Protein AF-A0A0H1RD62-F1 (afdb_monomer_lite)

Secondary structure (DSSP, 8-state):
-EEE-EEEEEEEEEEEPPPPTTPPPPSSGGG--EEEEEEEEEEEEEEEEPBP--SSPPPEEEEE----HHHHHHHHHHHTPPPPSS-BTTTEEEEEEEEEEEEEEEEEEEEESSSS--EEEEEEEEEPPPEEEEBTTT--EEEEE---EEEEEEEE-SSEEEEEEEEEEEEEEEEEEEE----

Organism: NCBI:txid1225564

Radius of gyration: 19.3 Å; chains: 1; bounding box: 48×40×56 Å

pLDDT: mean 88.18, std 11.54, range [43.47, 98.5]

Foldseek 3Di:
DAEQPDFPDKDKDKDFDDADPPGDDQPDPQSTKMKMKMWGKRWDPDFDFADEPDVDGDKDKYWYDPDDVVVVVVCCVVVVPDDDPDDDPAFWHKFWFFPDKDKDKDFDDKDAPVPDDKDKDFPDKDFDQADWAAFPPPRDTGHGTGDTMMIIMHIYGRRMTTTTMIMIMIGIGGIGIGGDDDD

Structure (mmCIF, N/CA/C/O backbone):
data_AF-A0A0H1RD62-F1
#
_entry.id   AF-A0A0H1RD62-F1
#
loop_
_atom_site.group_PDB
_atom_site.id
_atom_site.type_symbol
_atom_site.label_atom_id
_atom_site.label_alt_id
_atom_site.label_comp_id
_atom_site.label_asym_id
_atom_site.label_entity_id
_atom_site.label_seq_id
_atom_site.pdbx_PDB_ins_code
_atom_site.Cartn_x
_atom_site.Cartn_y
_atom_site.Cartn_z
_atom_site.occupancy
_atom_site.B_iso_or_equiv
_atom_site.auth_seq_id
_atom_site.auth_comp_id
_atom_site.auth_asym_id
_atom_site.auth_atom_id
_atom_site.pdbx_PDB_model_num
ATOM 1 N N . MET A 1 1 ? 10.907 12.031 -10.155 1.00 81.50 1 MET A N 1
ATOM 2 C CA . MET A 1 1 ? 10.156 10.847 -9.699 1.00 81.50 1 MET A CA 1
ATOM 3 C C . MET A 1 1 ? 8.963 10.678 -10.619 1.00 81.50 1 MET A C 1
ATOM 5 O O . MET A 1 1 ? 8.355 11.684 -10.962 1.00 81.50 1 MET A O 1
ATOM 9 N N . LEU A 1 2 ? 8.696 9.458 -11.076 1.00 87.31 2 LEU A N 1
ATOM 10 C CA . LEU A 1 2 ? 7.564 9.134 -11.949 1.00 87.31 2 LEU A CA 1
ATOM 11 C C . LEU A 1 2 ? 6.406 8.630 -11.088 1.00 87.31 2 LEU A C 1
ATOM 13 O O . LEU A 1 2 ? 6.597 7.677 -10.346 1.00 87.31 2 LEU A O 1
ATOM 17 N N . GLU A 1 3 ? 5.224 9.225 -11.182 1.00 90.44 3 GLU A N 1
ATOM 18 C CA . GLU A 1 3 ? 4.038 8.719 -10.478 1.00 90.44 3 GLU A CA 1
ATOM 19 C C . GLU A 1 3 ? 3.226 7.823 -11.416 1.00 90.44 3 GLU A C 1
ATOM 21 O O . GLU A 1 3 ? 2.884 8.236 -12.525 1.00 90.44 3 GLU A O 1
ATOM 26 N N . LEU A 1 4 ? 2.912 6.604 -10.976 1.00 89.75 4 LEU A N 1
ATOM 27 C CA . LEU A 1 4 ? 2.000 5.704 -11.678 1.00 89.75 4 LEU A CA 1
ATOM 28 C C . LEU A 1 4 ? 0.630 5.762 -11.011 1.00 89.75 4 LEU A C 1
ATOM 30 O O . LEU A 1 4 ? 0.436 5.275 -9.897 1.00 89.75 4 LEU A O 1
ATOM 34 N N . THR A 1 5 ? -0.319 6.366 -11.716 1.00 89.50 5 THR A N 1
ATOM 35 C CA . THR A 1 5 ? -1.704 6.556 -11.263 1.00 89.50 5 THR A CA 1
ATOM 36 C C . THR A 1 5 ? -2.684 5.595 -11.932 1.00 89.50 5 THR A C 1
ATOM 38 O O . THR A 1 5 ? -3.833 5.507 -11.509 1.00 89.50 5 THR A O 1
ATOM 41 N N . HIS A 1 6 ? -2.244 4.870 -12.963 1.00 88.81 6 HIS A N 1
ATOM 42 C CA . HIS A 1 6 ? -3.067 3.942 -13.733 1.00 88.81 6 HIS A CA 1
ATOM 43 C C . HIS A 1 6 ? -2.703 2.497 -13.394 1.00 88.81 6 HIS A C 1
ATOM 45 O O . HIS A 1 6 ? -1.529 2.138 -13.306 1.00 88.81 6 HIS A O 1
ATOM 51 N N . PHE A 1 7 ? -3.716 1.649 -13.241 1.00 89.88 7 PHE A N 1
ATOM 52 C CA . PHE A 1 7 ? -3.562 0.228 -12.938 1.00 89.88 7 PHE A CA 1
ATOM 53 C C . PHE A 1 7 ? -4.282 -0.577 -14.012 1.00 89.88 7 PHE A C 1
ATOM 55 O O . PHE A 1 7 ? -5.471 -0.368 -14.243 1.00 89.88 7 PHE A O 1
ATOM 62 N N . SER A 1 8 ? -3.576 -1.488 -14.685 1.00 90.06 8 SER A N 1
ATOM 63 C CA . SER A 1 8 ? -4.219 -2.381 -15.661 1.00 90.06 8 SER A CA 1
ATOM 64 C C . SER A 1 8 ? -4.980 -3.512 -14.973 1.00 90.06 8 SER A C 1
ATOM 66 O O . SER A 1 8 ? -5.925 -4.059 -15.535 1.00 90.06 8 SER A O 1
ATOM 68 N N . SER A 1 9 ? -4.578 -3.857 -13.748 1.00 91.50 9 SER A N 1
ATOM 69 C CA . SER A 1 9 ? -5.315 -4.752 -12.861 1.00 91.50 9 SER A CA 1
ATOM 70 C C . SER A 1 9 ? -4.900 -4.534 -11.411 1.00 91.50 9 SER A C 1
ATOM 72 O O . SER A 1 9 ? -3.748 -4.194 -11.129 1.00 91.50 9 SER A O 1
ATOM 74 N N . GLN A 1 10 ? -5.830 -4.790 -10.496 1.00 95.12 10 GLN A N 1
ATOM 75 C CA . GLN A 1 10 ? -5.559 -4.931 -9.076 1.00 95.12 10 GLN A CA 1
ATOM 76 C C . GLN A 1 10 ? -6.517 -5.969 -8.483 1.00 95.12 10 GLN A C 1
ATOM 78 O O . GLN A 1 10 ? -7.710 -5.953 -8.766 1.00 95.12 10 GLN A O 1
ATOM 83 N N . HIS A 1 11 ? -5.990 -6.843 -7.635 1.00 97.56 11 HIS A N 1
ATOM 84 C CA . HIS A 1 11 ? -6.741 -7.784 -6.818 1.00 97.56 11 HIS A CA 1
ATOM 85 C C . HIS A 1 11 ? -6.313 -7.633 -5.365 1.00 97.56 11 HIS A C 1
ATOM 87 O O . HIS A 1 11 ? -5.149 -7.335 -5.073 1.00 97.56 11 HIS A O 1
ATOM 93 N N . TRP A 1 12 ? -7.245 -7.885 -4.457 1.00 98.12 12 TRP A N 1
ATOM 94 C CA . TRP A 1 12 ? -7.001 -7.771 -3.032 1.00 98.12 12 TRP A CA 1
ATOM 95 C C . TRP A 1 12 ? -7.602 -8.943 -2.262 1.00 98.12 12 TRP A C 1
ATOM 97 O O . TRP A 1 12 ? -8.612 -9.527 -2.650 1.00 98.12 12 TRP A O 1
ATOM 107 N N . VAL A 1 13 ? -6.964 -9.275 -1.144 1.00 98.06 13 VAL A N 1
ATOM 108 C CA . VAL A 1 13 ? -7.517 -10.133 -0.095 1.00 98.06 13 VAL A CA 1
ATOM 109 C C . VAL A 1 13 ? -7.293 -9.421 1.224 1.00 98.06 13 VAL A C 1
ATOM 111 O O . VAL A 1 13 ? -6.191 -8.953 1.498 1.00 98.06 13 VAL A O 1
ATOM 114 N N . ILE A 1 14 ? -8.327 -9.353 2.053 1.00 98.25 14 ILE A N 1
ATOM 115 C CA . ILE A 1 14 ? -8.234 -8.788 3.394 1.00 98.25 14 ILE A CA 1
ATOM 116 C C . ILE A 1 14 ? -8.902 -9.726 4.392 1.00 98.25 14 ILE A C 1
ATOM 118 O O . ILE A 1 14 ? -10.017 -10.204 4.178 1.00 98.25 14 ILE A O 1
ATOM 122 N N . THR A 1 15 ? -8.193 -10.023 5.475 1.00 96.88 15 THR A N 1
ATOM 123 C CA . THR A 1 15 ? -8.650 -10.939 6.525 1.00 96.88 15 THR A CA 1
ATOM 124 C C . THR A 1 15 ? -8.221 -10.425 7.894 1.00 96.88 15 THR A C 1
ATOM 126 O O . THR A 1 15 ? -7.178 -9.766 7.987 1.00 96.88 15 THR A O 1
ATOM 129 N N . PRO A 1 16 ? -8.969 -10.725 8.972 1.00 95.50 16 PRO A N 1
ATOM 130 C CA . PRO A 1 16 ? -8.459 -10.521 10.319 1.00 95.50 16 PRO A CA 1
ATOM 131 C C . PRO A 1 16 ? -7.121 -11.248 10.481 1.00 95.50 16 PRO A C 1
ATOM 133 O O . PRO A 1 16 ? -6.984 -12.407 10.078 1.00 95.50 16 PRO A O 1
ATOM 136 N N . ALA A 1 17 ? -6.129 -10.564 11.043 1.00 94.75 17 ALA A N 1
ATOM 137 C CA . ALA A 1 17 ? -4.856 -11.172 11.388 1.00 94.75 17 ALA A CA 1
ATOM 138 C C . ALA A 1 17 ? -5.024 -12.046 12.639 1.00 94.75 17 ALA A C 1
ATOM 140 O O . ALA A 1 17 ? -5.664 -11.638 13.612 1.00 94.75 17 ALA A O 1
ATOM 141 N N . ALA A 1 18 ? -4.451 -13.251 12.602 1.00 87.69 18 ALA A N 1
ATOM 142 C CA . ALA A 1 18 ? -4.403 -14.126 13.765 1.00 87.69 18 ALA A CA 1
ATOM 143 C C . ALA A 1 18 ? -3.491 -13.526 14.842 1.00 87.69 18 ALA A C 1
ATOM 145 O O . ALA A 1 18 ? -2.461 -12.929 14.530 1.00 87.69 18 ALA A O 1
ATOM 146 N N . LEU A 1 19 ? -3.870 -13.722 16.102 1.00 86.62 19 LEU A N 1
ATOM 147 C CA . LEU A 1 19 ? -3.095 -13.253 17.244 1.00 86.62 19 LEU A CA 1
ATOM 148 C C . LEU A 1 19 ? -1.847 -14.112 17.422 1.00 86.62 19 LEU A C 1
ATOM 150 O O . LEU A 1 19 ? -1.914 -15.344 17.355 1.00 86.62 19 LEU A O 1
ATOM 154 N N . ALA A 1 20 ? -0.712 -13.469 17.689 1.00 83.44 20 ALA A N 1
ATOM 155 C CA . ALA A 1 20 ? 0.444 -14.192 18.203 1.00 83.44 20 ALA A CA 1
ATOM 156 C C . ALA A 1 20 ? 0.131 -14.763 19.600 1.00 83.44 20 ALA A C 1
ATOM 158 O O . ALA A 1 20 ? -0.717 -14.244 20.322 1.00 83.44 20 ALA A O 1
ATOM 159 N N . LEU A 1 21 ? 0.848 -15.814 20.014 1.00 82.69 21 LEU A N 1
ATOM 160 C CA . LEU A 1 21 ? 0.587 -16.538 21.271 1.00 82.69 21 LEU A CA 1
ATOM 161 C C . LEU A 1 21 ? 0.553 -15.632 22.521 1.00 82.69 21 LEU A C 1
ATOM 163 O O . LEU A 1 21 ? -0.135 -15.940 23.488 1.00 82.69 21 LEU A O 1
ATOM 167 N N . THR A 1 22 ? 1.297 -14.525 22.506 1.00 85.62 22 THR A N 1
ATOM 168 C CA . THR A 1 22 ? 1.404 -13.564 23.615 1.00 85.62 22 THR A CA 1
ATOM 169 C C . THR A 1 22 ? 0.667 -12.251 23.354 1.00 85.62 22 THR A C 1
ATOM 171 O O . THR A 1 22 ? 0.828 -11.296 24.111 1.00 85.62 22 THR A O 1
ATOM 174 N N . GLU A 1 23 ? -0.081 -12.154 22.258 1.00 86.38 23 GLU A N 1
ATOM 175 C CA . GLU A 1 23 ? -0.782 -10.935 21.884 1.00 86.38 23 GLU A CA 1
ATOM 176 C C . GLU A 1 23 ? -2.137 -10.854 22.587 1.00 86.38 23 GLU A C 1
ATOM 178 O O . GLU A 1 23 ? -2.902 -11.819 22.624 1.00 86.38 23 GLU A O 1
ATOM 183 N N . ALA A 1 24 ? -2.437 -9.688 23.160 1.00 86.31 24 ALA A N 1
ATOM 184 C CA . ALA A 1 24 ? -3.735 -9.447 23.766 1.00 86.31 24 ALA A CA 1
ATOM 185 C C . ALA A 1 24 ? -4.835 -9.492 22.697 1.00 86.31 24 ALA A C 1
ATOM 187 O O . ALA A 1 24 ? -4.678 -8.952 21.601 1.00 86.31 24 ALA A O 1
ATOM 188 N N . VAL A 1 25 ? -5.971 -10.100 23.042 1.00 87.88 25 VAL A N 1
ATOM 189 C CA . VAL A 1 25 ? -7.162 -10.060 22.189 1.00 87.88 25 VAL A CA 1
ATOM 190 C C . VAL A 1 25 ? -7.574 -8.594 21.988 1.00 87.88 25 VAL A C 1
ATOM 192 O O . VAL A 1 25 ? -7.590 -7.848 22.972 1.00 87.88 25 VAL A O 1
ATOM 195 N N . PRO A 1 26 ? -7.908 -8.162 20.755 1.00 89.12 26 PRO A N 1
ATOM 196 C CA . PRO A 1 26 ? -8.380 -6.809 20.503 1.00 89.12 26 PRO A CA 1
ATOM 197 C C . PRO A 1 26 ? -9.581 -6.494 21.398 1.00 89.12 26 PRO A C 1
ATOM 199 O O . PRO A 1 26 ? -10.559 -7.242 21.414 1.00 89.12 26 PRO A O 1
ATOM 202 N N . ALA A 1 27 ? -9.502 -5.399 22.156 1.00 87.50 27 ALA A N 1
ATOM 203 C CA . ALA A 1 27 ? -10.575 -4.989 23.064 1.00 87.50 27 ALA A CA 1
ATOM 204 C C . ALA A 1 27 ? -11.841 -4.567 22.301 1.00 87.50 27 ALA A C 1
ATOM 206 O O . ALA A 1 27 ? -12.953 -4.659 22.821 1.00 87.50 27 ALA A O 1
ATOM 207 N N . SER A 1 28 ? -11.669 -4.118 21.057 1.00 87.81 28 SER A N 1
ATOM 208 C CA . SER A 1 28 ? -12.741 -3.745 20.148 1.00 87.81 28 SER A CA 1
ATOM 209 C C . SER A 1 28 ? -12.415 -4.148 18.709 1.00 87.81 28 SER A C 1
ATOM 211 O O . SER A 1 28 ? -11.263 -4.420 18.362 1.00 87.81 28 SER A O 1
ATOM 213 N N . ILE A 1 29 ? -13.427 -4.129 17.835 1.00 87.00 29 ILE A N 1
ATOM 214 C CA . ILE A 1 29 ? -13.220 -4.355 16.398 1.00 87.00 29 ILE A CA 1
ATOM 215 C C . ILE A 1 29 ? -12.318 -3.283 15.764 1.00 87.00 29 ILE A C 1
ATOM 217 O O . ILE A 1 29 ? -11.626 -3.565 14.790 1.00 87.00 29 ILE A O 1
ATOM 221 N N . SER A 1 30 ? -12.275 -2.078 16.336 1.00 87.19 30 SER A N 1
ATOM 222 C CA . SER A 1 30 ? -11.389 -0.998 15.890 1.00 87.19 30 SER A CA 1
ATOM 223 C C . SER A 1 30 ? -9.912 -1.290 16.179 1.00 87.19 30 SER A C 1
ATOM 225 O O . SER A 1 30 ? -9.038 -0.776 15.487 1.00 87.19 30 SER A O 1
ATOM 227 N N . ASP A 1 31 ? -9.622 -2.145 17.164 1.00 88.75 31 ASP A N 1
ATOM 228 C CA . ASP A 1 31 ? -8.256 -2.551 17.514 1.00 88.75 31 ASP A CA 1
ATOM 229 C C . ASP A 1 31 ? -7.764 -3.753 16.690 1.00 88.75 31 ASP A C 1
ATOM 231 O O . ASP A 1 31 ? -6.572 -4.088 16.731 1.00 88.75 31 ASP A O 1
ATOM 235 N N . GLN A 1 32 ? -8.671 -4.399 15.945 1.00 93.44 32 GLN A N 1
ATOM 236 C CA . GLN A 1 32 ? -8.386 -5.581 15.138 1.00 93.44 32 GLN A CA 1
ATOM 237 C C . GLN A 1 32 ? -7.332 -5.267 14.076 1.00 93.44 32 GLN A C 1
ATOM 239 O O . GLN A 1 32 ? -7.473 -4.342 13.273 1.00 93.44 32 GLN A O 1
ATOM 244 N N . LYS A 1 33 ? -6.289 -6.097 14.042 1.00 95.50 33 LYS A N 1
ATOM 245 C CA . LYS A 1 33 ? -5.294 -6.079 12.972 1.00 95.50 33 LYS A CA 1
ATOM 246 C C . LYS A 1 33 ? -5.804 -6.842 11.757 1.00 95.50 33 LYS A C 1
ATOM 248 O O . LYS A 1 33 ? -6.479 -7.864 11.888 1.00 95.50 33 LYS A O 1
ATOM 253 N N . TRP A 1 34 ? -5.426 -6.379 10.581 1.00 97.25 34 TRP A N 1
ATOM 254 C CA . TRP A 1 34 ? -5.808 -6.943 9.297 1.00 97.25 34 TRP A CA 1
ATOM 255 C C . TRP A 1 34 ? -4.557 -7.291 8.512 1.00 97.25 34 TRP A C 1
ATOM 257 O O . TRP A 1 34 ? -3.596 -6.520 8.490 1.00 97.25 34 TRP A O 1
ATOM 267 N N . LEU A 1 35 ? -4.587 -8.448 7.860 1.00 98.00 35 LEU A N 1
ATOM 268 C CA . LEU A 1 35 ? -3.657 -8.764 6.790 1.00 98.00 35 LEU A CA 1
ATOM 269 C C . LEU A 1 35 ? -4.325 -8.367 5.475 1.00 98.00 35 LEU A C 1
ATOM 271 O O . LEU A 1 35 ? -5.316 -8.980 5.077 1.00 98.00 35 LEU A O 1
ATOM 275 N N . LEU A 1 36 ? -3.783 -7.338 4.830 1.00 98.50 36 LEU A N 1
ATOM 276 C CA . LEU A 1 36 ? -4.185 -6.860 3.515 1.00 98.50 36 LEU A CA 1
ATOM 277 C C . LEU A 1 36 ? -3.126 -7.267 2.489 1.00 98.50 36 LEU A C 1
ATOM 279 O O . LEU A 1 36 ? -1.977 -6.835 2.554 1.00 98.50 36 LEU A O 1
ATOM 283 N N . VAL A 1 37 ? -3.525 -8.094 1.533 1.00 98.38 37 VAL A N 1
ATOM 284 C CA . VAL A 1 37 ? -2.705 -8.524 0.401 1.00 98.38 37 VAL A CA 1
ATOM 285 C C . VAL A 1 37 ? -3.202 -7.812 -0.846 1.00 98.38 37 VAL A C 1
ATOM 287 O O . VAL A 1 37 ? -4.386 -7.885 -1.165 1.00 98.38 37 VAL A O 1
ATOM 290 N N . LEU A 1 38 ? -2.300 -7.145 -1.558 1.00 98.44 38 LEU A N 1
ATOM 291 C CA . LEU A 1 38 ? -2.560 -6.418 -2.794 1.00 98.44 38 LEU A CA 1
ATOM 292 C C . LEU A 1 38 ? -1.657 -6.982 -3.887 1.00 98.44 38 LEU A C 1
ATOM 294 O O . LEU A 1 38 ? -0.439 -7.074 -3.726 1.00 98.44 38 LEU A O 1
ATOM 298 N N . THR A 1 39 ? -2.249 -7.343 -5.016 1.00 98.06 39 THR A N 1
ATOM 299 C CA . THR A 1 39 ? -1.517 -7.801 -6.200 1.00 98.06 39 THR A CA 1
ATOM 300 C C . THR A 1 39 ? -2.052 -7.105 -7.429 1.00 98.06 39 THR A C 1
ATOM 302 O O . THR A 1 39 ? -3.227 -6.755 -7.474 1.00 98.06 39 THR A O 1
ATOM 305 N N . GLY A 1 40 ? -1.218 -6.892 -8.433 1.00 96.12 40 GLY A N 1
ATOM 306 C CA . GLY A 1 40 ? -1.677 -6.219 -9.636 1.00 96.12 40 GLY A CA 1
ATOM 307 C C . GLY A 1 40 ? -0.543 -5.724 -10.498 1.00 96.12 40 GLY A C 1
ATOM 308 O O . GLY A 1 40 ? 0.618 -6.098 -10.309 1.00 96.12 40 GLY A O 1
ATOM 309 N N . ILE A 1 41 ? -0.916 -4.878 -11.450 1.00 94.50 41 ILE A N 1
ATOM 310 C CA . ILE A 1 41 ? -0.002 -4.237 -12.383 1.00 94.50 41 ILE A CA 1
ATOM 311 C C . ILE A 1 41 ? -0.299 -2.738 -12.381 1.00 94.50 41 ILE A C 1
ATOM 313 O O . ILE A 1 41 ? -1.373 -2.311 -12.815 1.00 94.50 41 ILE A O 1
ATOM 317 N N . ALA A 1 42 ? 0.665 -1.942 -11.916 1.00 91.94 42 ALA A N 1
ATOM 318 C CA . ALA A 1 42 ? 0.643 -0.496 -12.112 1.00 91.94 42 ALA A CA 1
ATOM 319 C C . ALA A 1 42 ? 1.190 -0.215 -13.515 1.00 91.94 42 ALA A C 1
ATOM 321 O O . ALA A 1 42 ? 2.343 -0.532 -13.825 1.00 91.94 42 ALA A O 1
ATOM 322 N N . ALA A 1 43 ? 0.327 0.304 -14.382 1.00 83.06 43 ALA A N 1
ATOM 323 C CA . ALA A 1 43 ? 0.627 0.542 -15.781 1.00 83.06 43 ALA A CA 1
ATOM 324 C C . ALA A 1 43 ? 1.285 1.908 -15.961 1.00 83.06 43 ALA A C 1
ATOM 326 O O . ALA A 1 43 ? 0.966 2.877 -15.268 1.00 83.06 43 ALA A O 1
ATOM 327 N N . THR A 1 44 ? 2.175 1.998 -16.941 1.00 71.06 44 THR A N 1
ATOM 328 C CA . THR A 1 44 ? 2.659 3.284 -17.425 1.00 71.06 44 THR A CA 1
ATOM 329 C C . THR A 1 44 ? 1.970 3.570 -18.746 1.00 71.06 44 THR A C 1
ATOM 331 O O . THR A 1 44 ? 2.157 2.863 -19.733 1.00 71.06 44 THR A O 1
ATOM 334 N N . GLU A 1 45 ? 1.163 4.628 -18.799 1.00 56.97 45 GLU A N 1
ATOM 335 C CA . GLU A 1 45 ? 0.701 5.155 -20.094 1.00 56.97 45 GLU A CA 1
ATOM 336 C C . GLU A 1 45 ? 1.891 5.695 -20.912 1.00 56.97 45 GLU A C 1
ATOM 338 O O . GLU A 1 45 ? 1.861 5.775 -22.139 1.00 56.97 45 GLU A O 1
ATOM 343 N N . PHE A 1 46 ? 2.996 5.992 -20.222 1.00 51.88 46 PHE A N 1
ATOM 344 C CA . PHE A 1 46 ? 4.245 6.452 -20.793 1.00 51.88 46 PHE A CA 1
ATOM 345 C C . PHE A 1 46 ? 5.197 5.280 -20.990 1.00 51.88 46 PHE A C 1
ATOM 347 O O . PHE A 1 46 ? 5.877 4.812 -20.079 1.00 51.88 46 PHE A O 1
ATOM 354 N N . THR A 1 47 ? 5.234 4.838 -22.238 1.00 58.22 47 THR A N 1
ATOM 355 C CA . THR A 1 47 ? 6.301 4.049 -22.847 1.00 58.22 47 THR A CA 1
ATOM 356 C C . THR A 1 47 ? 7.641 4.756 -22.595 1.00 58.22 47 THR A C 1
ATOM 358 O O . THR A 1 47 ? 8.038 5.649 -23.344 1.00 58.22 47 THR A O 1
ATOM 361 N N . GLN A 1 48 ? 8.317 4.422 -21.496 1.00 60.88 48 GLN A N 1
ATOM 362 C CA . GLN A 1 48 ? 9.594 5.039 -21.156 1.00 60.88 48 GLN A CA 1
ATOM 363 C C . GLN A 1 48 ? 10.703 4.416 -22.002 1.00 60.88 48 GLN A C 1
ATOM 365 O O . GLN A 1 48 ? 10.810 3.192 -22.095 1.00 60.88 48 GLN A O 1
ATOM 370 N N . ARG A 1 49 ? 11.505 5.276 -22.635 1.00 66.12 49 ARG A N 1
ATOM 371 C CA . ARG A 1 49 ? 12.712 4.868 -23.354 1.00 66.12 49 ARG A CA 1
ATOM 372 C C . ARG A 1 49 ? 13.855 4.735 -22.357 1.00 66.12 49 ARG A C 1
ATOM 374 O O . ARG A 1 49 ? 13.976 5.588 -21.476 1.00 66.12 49 ARG A O 1
ATOM 381 N N . GLY A 1 50 ? 14.685 3.708 -22.498 1.00 63.62 50 GLY A N 1
ATOM 382 C CA . GLY A 1 50 ? 15.959 3.689 -21.790 1.00 63.62 50 GLY A CA 1
ATOM 383 C C . GLY A 1 50 ? 16.915 4.757 -22.323 1.00 63.62 50 GLY A C 1
ATOM 384 O O . GLY A 1 50 ? 16.632 5.487 -23.281 1.00 63.62 50 GLY A O 1
ATOM 385 N N . THR A 1 51 ? 18.049 4.893 -21.650 1.00 67.62 51 THR A N 1
ATOM 386 C CA . THR A 1 51 ? 19.112 5.821 -22.051 1.00 67.62 51 THR A CA 1
ATOM 387 C C . THR A 1 51 ? 20.145 5.121 -22.925 1.00 67.62 51 THR A C 1
ATOM 389 O O . THR A 1 51 ? 20.228 3.892 -22.936 1.00 67.62 51 THR A O 1
ATOM 392 N N . ALA A 1 52 ? 20.967 5.908 -23.632 1.00 65.00 52 ALA A N 1
ATOM 393 C CA . ALA A 1 52 ? 22.141 5.376 -24.324 1.00 65.00 52 ALA A CA 1
ATOM 394 C C . ALA A 1 52 ? 22.999 4.523 -23.374 1.00 65.00 52 ALA A C 1
ATOM 396 O O . ALA A 1 52 ? 23.016 4.763 -22.163 1.00 65.00 52 ALA A O 1
ATOM 397 N N . PHE A 1 53 ? 23.699 3.543 -23.947 1.00 60.06 53 PHE A N 1
ATOM 398 C CA . PHE A 1 53 ? 24.579 2.598 -23.259 1.00 60.06 53 PHE A CA 1
ATOM 399 C C . PHE A 1 53 ? 25.814 3.313 -22.670 1.00 60.06 53 PHE A C 1
ATOM 401 O O . PHE A 1 53 ? 26.935 3.194 -23.157 1.00 60.06 53 PHE A O 1
ATOM 408 N N . GLU A 1 54 ? 25.625 4.102 -21.616 1.00 56.34 54 GLU A N 1
ATOM 409 C CA . GLU A 1 54 ? 26.717 4.489 -20.729 1.00 56.34 54 GLU A CA 1
ATOM 410 C C . GLU A 1 54 ? 26.924 3.381 -19.694 1.00 56.34 54 GLU A C 1
ATOM 412 O O . GLU A 1 54 ? 25.997 2.653 -19.344 1.00 56.34 54 GLU A O 1
ATOM 417 N N . HIS A 1 55 ? 28.154 3.230 -19.200 1.00 58.34 55 HIS A N 1
ATOM 418 C CA . HIS A 1 55 ? 28.613 2.081 -18.403 1.00 58.34 55 HIS A CA 1
ATOM 419 C C . HIS A 1 55 ? 27.886 1.916 -17.045 1.00 58.34 55 HIS A C 1
ATOM 421 O O . HIS A 1 55 ? 28.201 1.024 -16.259 1.00 58.34 55 HIS A O 1
ATOM 427 N N . SER A 1 56 ? 26.905 2.768 -16.752 1.00 66.69 56 SER A N 1
ATOM 428 C CA . SER A 1 56 ? 25.910 2.619 -15.695 1.00 66.69 56 SER A CA 1
ATOM 429 C C . SER A 1 56 ? 24.693 3.472 -16.063 1.00 66.69 56 SER A C 1
ATOM 431 O O . SER A 1 56 ? 24.761 4.694 -15.921 1.00 66.69 56 SER A O 1
ATOM 433 N N . PRO A 1 57 ? 23.585 2.878 -16.534 1.00 73.19 57 PRO A N 1
ATOM 434 C CA . PRO A 1 57 ? 22.422 3.665 -16.903 1.00 73.19 57 PRO A CA 1
ATOM 435 C C . PRO A 1 57 ? 21.834 4.318 -15.638 1.00 73.19 57 PRO A C 1
ATOM 437 O O . PRO A 1 57 ? 21.907 3.736 -14.545 1.00 73.19 57 PRO A O 1
ATOM 440 N N . PRO A 1 58 ? 21.295 5.545 -15.740 1.00 80.06 58 PRO A N 1
ATOM 441 C CA . PRO A 1 58 ? 20.843 6.297 -14.585 1.00 80.06 58 PRO A CA 1
ATOM 442 C C . PRO A 1 58 ? 19.711 5.559 -13.872 1.00 80.06 58 PRO A C 1
ATOM 444 O O . PRO A 1 58 ? 18.819 4.967 -14.485 1.00 80.06 58 PRO A O 1
ATOM 447 N N . THR A 1 59 ? 19.748 5.608 -12.545 1.00 86.81 59 THR A N 1
ATOM 448 C CA . THR A 1 59 ? 18.644 5.131 -11.716 1.00 86.81 59 THR A CA 1
ATOM 449 C C . THR A 1 59 ? 17.494 6.127 -11.804 1.00 86.81 59 THR A C 1
ATOM 451 O O . THR A 1 59 ? 17.670 7.316 -11.542 1.00 86.81 59 THR A O 1
ATOM 454 N N . GLN A 1 60 ? 16.309 5.631 -12.130 1.00 87.62 60 GLN A N 1
ATOM 455 C CA . GLN A 1 60 ? 15.058 6.370 -12.066 1.00 87.62 60 GLN A CA 1
ATOM 456 C C . GLN A 1 60 ? 14.222 5.846 -10.902 1.00 87.62 60 GLN A C 1
ATOM 458 O O . GLN A 1 60 ? 14.221 4.650 -10.627 1.00 87.62 60 GLN A O 1
ATOM 463 N N . THR A 1 61 ? 13.489 6.735 -10.235 1.00 91.75 61 THR A N 1
ATOM 464 C CA . THR A 1 61 ? 12.543 6.358 -9.178 1.00 91.75 61 THR A CA 1
ATOM 465 C C . THR A 1 61 ? 11.126 6.570 -9.680 1.00 91.75 61 THR A C 1
ATOM 467 O O . THR A 1 61 ? 10.769 7.686 -10.081 1.00 91.75 61 THR A O 1
ATOM 470 N N . LEU A 1 62 ? 10.319 5.514 -9.628 1.00 91.62 62 LEU A N 1
ATOM 471 C CA . LEU A 1 62 ? 8.868 5.599 -9.749 1.00 91.62 62 LEU A CA 1
ATOM 472 C C . LEU A 1 62 ? 8.214 5.441 -8.375 1.00 91.62 62 LEU A C 1
ATOM 474 O O . LEU A 1 62 ? 8.791 4.828 -7.474 1.00 91.62 62 LEU A O 1
ATOM 478 N N . ARG A 1 63 ? 6.989 5.939 -8.248 1.00 94.81 63 ARG A N 1
ATOM 479 C CA . ARG A 1 63 ? 6.106 5.735 -7.109 1.00 94.81 63 ARG A CA 1
ATOM 480 C C . ARG A 1 63 ? 4.718 5.332 -7.593 1.00 94.81 63 ARG A C 1
ATOM 482 O O . ARG A 1 63 ? 4.265 5.783 -8.641 1.00 94.81 63 ARG A O 1
ATOM 489 N N . PHE A 1 64 ? 4.056 4.470 -6.833 1.00 95.38 64 PHE A N 1
ATOM 490 C CA . PHE A 1 64 ? 2.657 4.111 -7.047 1.00 95.38 64 PHE A CA 1
ATOM 491 C C . PHE A 1 64 ? 1.975 3.824 -5.710 1.00 95.38 64 PHE A C 1
ATOM 493 O O . PHE A 1 64 ? 2.609 3.348 -4.766 1.00 95.38 64 PHE A O 1
ATOM 500 N N . LEU A 1 65 ? 0.674 4.096 -5.631 1.00 96.31 65 LEU A N 1
ATOM 501 C CA . LEU A 1 65 ? -0.161 3.769 -4.478 1.00 96.31 65 LEU A CA 1
ATOM 502 C C . LEU A 1 65 ? -1.302 2.867 -4.955 1.00 96.31 65 LEU A C 1
ATOM 504 O O . LEU A 1 65 ? -2.222 3.368 -5.600 1.00 96.31 65 LEU A O 1
ATOM 508 N N . PRO A 1 66 ? -1.238 1.553 -4.676 1.00 96.00 66 PRO A N 1
ATOM 509 C CA . PRO A 1 66 ? -2.370 0.662 -4.889 1.00 96.00 66 PRO A CA 1
ATOM 510 C C . PRO A 1 66 ? -3.622 1.190 -4.190 1.00 96.00 66 PRO A C 1
ATOM 512 O O . PRO A 1 66 ? -3.537 1.814 -3.128 1.00 96.00 66 PRO A O 1
ATOM 515 N N . GLU A 1 67 ? -4.784 0.898 -4.757 1.00 93.88 67 GLU A N 1
ATOM 516 C CA . GLU A 1 67 ? -6.053 1.209 -4.108 1.00 93.88 67 GLU A CA 1
ATOM 517 C C . GLU A 1 67 ? -6.143 0.397 -2.799 1.00 93.88 67 GLU A C 1
ATOM 519 O O . GLU A 1 67 ? -5.871 -0.805 -2.791 1.00 93.88 67 GLU A O 1
ATOM 524 N N . ILE A 1 68 ? -6.469 1.056 -1.682 1.00 96.19 68 ILE A N 1
ATOM 525 C CA . ILE A 1 68 ? -6.688 0.387 -0.385 1.00 96.19 68 ILE A CA 1
ATOM 526 C C . ILE A 1 68 ? -8.088 0.613 0.185 1.00 96.19 68 ILE A C 1
ATOM 528 O O . ILE A 1 68 ? -8.428 0.039 1.221 1.00 96.19 68 ILE A O 1
ATOM 532 N N . LYS A 1 69 ? -8.882 1.496 -0.418 1.00 95.31 69 LYS A N 1
ATOM 533 C CA . LYS A 1 69 ? -10.142 1.946 0.159 1.00 95.31 69 LYS A CA 1
ATOM 534 C C . LYS A 1 69 ? -11.224 0.888 -0.008 1.00 95.31 69 LYS A C 1
ATOM 536 O O . LYS A 1 69 ? -11.901 0.597 0.968 1.00 95.31 69 LYS A O 1
ATOM 541 N N . GLU A 1 70 ? -11.337 0.260 -1.168 1.00 96.06 70 GLU A N 1
ATOM 542 C CA . GLU A 1 70 ? -12.286 -0.809 -1.456 1.00 96.06 70 GLU A CA 1
ATOM 543 C C . GLU A 1 70 ? -12.144 -2.008 -0.494 1.00 96.06 70 GLU A C 1
ATOM 545 O O . GLU A 1 70 ? -13.140 -2.346 0.156 1.00 96.06 70 GLU A O 1
ATOM 550 N N . PRO A 1 71 ? -10.955 -2.624 -0.294 1.00 97.50 71 PRO A N 1
ATOM 551 C CA . PRO A 1 71 ? -10.813 -3.710 0.676 1.00 97.50 71 PRO A CA 1
ATOM 552 C C . PRO A 1 71 ? -11.125 -3.257 2.108 1.00 97.50 71 PRO A C 1
ATOM 554 O O . PRO A 1 71 ? -11.729 -4.005 2.880 1.00 97.50 71 PRO A O 1
ATOM 557 N N . CYS A 1 72 ? -10.747 -2.031 2.477 1.00 97.25 72 CYS A N 1
ATOM 558 C CA . CYS A 1 72 ? -11.045 -1.492 3.800 1.00 97.25 72 CYS A CA 1
ATOM 559 C C . CYS A 1 72 ? -12.552 -1.257 3.993 1.00 97.25 72 CYS A C 1
ATOM 561 O O . CYS A 1 72 ? -13.106 -1.664 5.010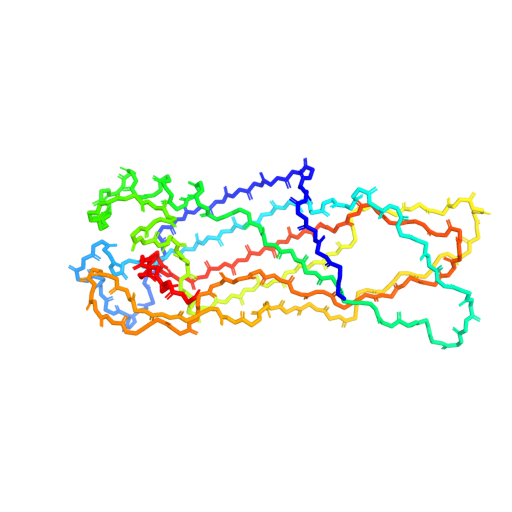 1.00 97.25 72 CYS A O 1
ATOM 563 N N . ASP A 1 73 ? -13.244 -0.663 3.021 1.00 96.69 73 ASP A N 1
ATOM 564 C CA . ASP A 1 73 ? -14.694 -0.461 3.060 1.00 96.69 73 ASP A CA 1
ATOM 565 C C . ASP A 1 73 ? -15.451 -1.791 3.116 1.00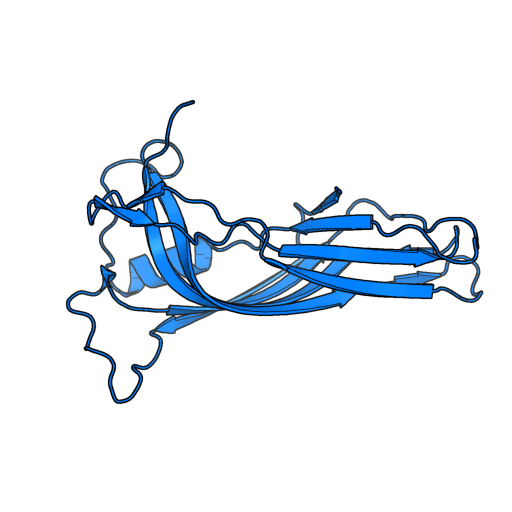 96.69 73 ASP A C 1
ATOM 567 O O . ASP A 1 73 ? -16.435 -1.896 3.854 1.00 96.69 73 ASP A O 1
ATOM 571 N N . TYR A 1 74 ? -14.963 -2.820 2.414 1.00 97.25 74 TYR A N 1
ATOM 572 C CA . TYR A 1 74 ? -15.511 -4.172 2.495 1.00 97.25 74 TYR A CA 1
ATOM 573 C C . TYR A 1 74 ? -15.498 -4.704 3.935 1.00 97.25 74 TYR A C 1
ATOM 575 O O . TYR A 1 74 ? -16.540 -5.136 4.438 1.00 97.25 74 TYR A O 1
ATOM 583 N N . VAL A 1 75 ? -14.359 -4.645 4.637 1.00 96.69 75 VAL A N 1
ATOM 584 C CA . VAL A 1 75 ? -14.296 -5.138 6.026 1.00 96.69 75 VAL A CA 1
ATOM 585 C C . VAL A 1 75 ? -15.005 -4.220 7.012 1.00 96.69 75 VAL A C 1
ATOM 587 O O . VAL A 1 75 ? -15.624 -4.725 7.947 1.00 96.69 75 VAL A O 1
ATOM 590 N N . ILE A 1 76 ? -14.996 -2.901 6.785 1.00 96.19 76 ILE A N 1
ATOM 591 C CA . ILE A 1 76 ? -15.757 -1.955 7.605 1.00 96.19 76 ILE A CA 1
ATOM 592 C C . ILE A 1 76 ? -17.247 -2.302 7.553 1.00 96.19 76 ILE A C 1
ATOM 594 O O . ILE A 1 76 ? -17.873 -2.448 8.603 1.00 96.19 76 ILE A O 1
ATOM 598 N N . GLY A 1 77 ? -17.804 -2.487 6.352 1.00 96.00 77 GLY A N 1
ATOM 599 C CA . GLY A 1 77 ? -19.204 -2.865 6.175 1.00 96.00 77 GLY A CA 1
ATOM 600 C C . GLY A 1 77 ? -19.514 -4.255 6.732 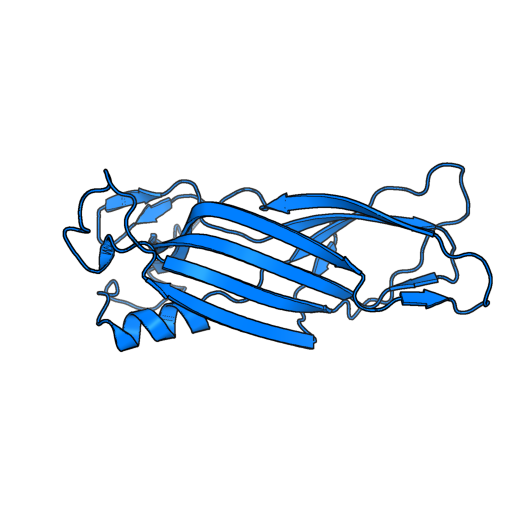1.00 96.00 77 GLY A C 1
ATOM 601 O O . GLY A 1 77 ? -20.522 -4.438 7.410 1.00 96.00 77 GLY A O 1
ATOM 602 N N . ARG A 1 78 ? -18.628 -5.231 6.500 1.00 95.88 78 ARG A N 1
ATOM 603 C CA . ARG A 1 78 ? -18.815 -6.618 6.949 1.00 95.88 78 ARG A CA 1
ATOM 604 C C . ARG A 1 78 ? -18.777 -6.778 8.470 1.00 95.88 78 ARG A C 1
ATOM 606 O O . ARG A 1 78 ? -19.511 -7.606 9.002 1.00 95.88 78 ARG A O 1
ATOM 613 N N . HIS A 1 79 ? -17.905 -6.039 9.153 1.00 94.50 79 HIS A N 1
ATOM 614 C CA . HIS A 1 79 ? -17.652 -6.197 10.589 1.00 94.50 79 HIS A CA 1
ATOM 615 C C . HIS A 1 79 ? -18.213 -5.057 11.445 1.00 94.50 79 HIS A C 1
ATOM 617 O O . HIS A 1 79 ? -18.040 -5.075 12.661 1.00 94.50 79 HIS A O 1
ATOM 623 N N . GLY A 1 80 ? -18.890 -4.079 10.837 1.00 93.50 80 GLY A N 1
ATOM 624 C CA . GLY A 1 80 ? -19.485 -2.955 11.558 1.00 93.50 80 GLY A CA 1
ATOM 625 C C . GLY A 1 80 ? -18.445 -2.068 12.244 1.00 93.50 80 GLY A C 1
ATOM 626 O O . GLY A 1 80 ? -18.684 -1.605 13.358 1.00 93.50 80 GLY A O 1
ATOM 627 N N . ILE A 1 81 ? -17.286 -1.853 11.610 1.00 94.31 81 ILE A N 1
ATOM 628 C CA . ILE A 1 81 ? -16.251 -0.962 12.154 1.00 94.31 81 ILE A CA 1
ATOM 629 C C . ILE A 1 81 ? -16.822 0.467 12.194 1.00 94.31 81 ILE A C 1
ATOM 631 O O . ILE A 1 81 ? -17.272 0.962 11.154 1.00 94.31 81 ILE A O 1
ATOM 635 N N . PRO A 1 82 ? -16.826 1.151 13.352 1.00 92.81 82 PRO A N 1
ATOM 636 C CA . PRO A 1 82 ? -17.333 2.514 13.442 1.00 92.81 82 PRO A CA 1
ATOM 637 C C . PRO A 1 82 ? -16.570 3.455 12.505 1.00 92.81 82 PRO A C 1
ATOM 639 O O . PRO A 1 82 ? -15.341 3.446 12.478 1.00 92.81 82 PRO A O 1
ATOM 642 N N . LYS A 1 83 ? -17.298 4.289 11.757 1.00 93.69 83 LYS A N 1
ATOM 643 C CA . LYS A 1 83 ? -16.726 5.394 10.975 1.00 93.69 83 LYS A CA 1
ATOM 644 C C . LYS A 1 83 ? -16.907 6.711 11.741 1.00 93.69 83 LYS A C 1
ATOM 646 O O . LYS A 1 83 ? -17.929 6.868 12.416 1.00 93.69 83 LYS A O 1
ATOM 651 N N . PRO A 1 84 ? -15.972 7.672 11.635 1.00 93.31 84 PRO A N 1
ATOM 652 C CA . PRO A 1 84 ? -16.204 9.019 12.138 1.00 93.31 84 PRO A CA 1
ATOM 653 C C . PRO A 1 84 ? -17.422 9.667 11.464 1.00 93.31 84 PRO A C 1
ATOM 655 O O . PRO A 1 84 ? -17.729 9.345 10.312 1.00 93.31 84 PRO A O 1
ATOM 658 N N . PRO A 1 85 ? -18.105 10.608 12.136 1.00 91.12 85 PRO A N 1
ATOM 659 C CA . PRO A 1 85 ? -19.158 11.385 11.497 1.00 91.12 85 PRO A CA 1
ATOM 660 C C . PRO A 1 85 ? -18.587 12.261 10.368 1.00 91.12 85 PRO A C 1
ATOM 662 O O . PRO A 1 85 ? -17.501 12.828 10.493 1.00 91.12 85 PRO A O 1
ATOM 665 N N . GLY A 1 86 ? -19.350 12.418 9.285 1.00 89.44 86 GLY A N 1
ATOM 666 C CA . GLY A 1 86 ? -18.988 13.254 8.136 1.00 89.44 86 GLY A CA 1
ATOM 667 C C . GLY A 1 86 ? -18.624 12.456 6.884 1.00 89.44 86 GLY A C 1
ATOM 668 O O . GLY A 1 86 ? -18.927 11.271 6.773 1.00 89.44 86 GLY A O 1
ATOM 669 N N . ASN A 1 87 ? -17.993 13.137 5.929 1.00 89.94 87 ASN A N 1
ATOM 670 C CA . ASN A 1 87 ? -17.611 12.605 4.628 1.00 89.94 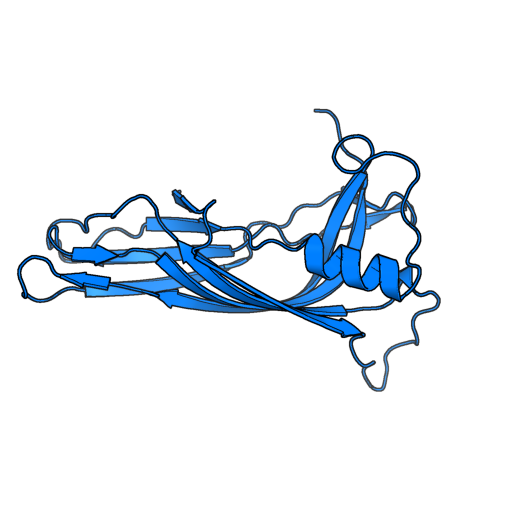87 ASN A CA 1
ATOM 671 C C . ASN A 1 87 ? -16.095 12.377 4.555 1.00 89.94 87 ASN A C 1
ATOM 673 O O . ASN A 1 87 ? -15.284 13.241 4.912 1.00 89.94 87 ASN A O 1
ATOM 677 N N . GLU A 1 88 ? -15.709 11.222 4.022 1.00 91.56 88 GLU A N 1
ATOM 678 C CA . GLU A 1 88 ? -14.316 10.939 3.693 1.00 91.56 88 GLU A CA 1
ATOM 679 C C . GLU A 1 88 ? -13.782 11.938 2.651 1.00 91.56 88 GLU A C 1
ATOM 681 O O . GLU A 1 88 ? -14.483 12.318 1.715 1.00 91.56 88 GLU A O 1
ATOM 686 N N . GLY A 1 89 ? -12.540 12.385 2.828 1.00 89.25 89 GLY A N 1
ATOM 687 C CA . GLY A 1 89 ? -11.888 13.408 2.011 1.00 89.25 89 GLY A CA 1
ATOM 688 C C . GLY A 1 89 ? -12.137 14.842 2.487 1.00 89.25 89 GLY A C 1
ATOM 689 O O . GLY A 1 89 ? -11.332 15.715 2.172 1.00 89.25 89 GLY A O 1
ATOM 690 N N . LEU A 1 90 ? -13.185 15.074 3.287 1.00 89.31 90 LEU A N 1
ATOM 691 C CA . LEU A 1 90 ? -13.528 16.391 3.836 1.00 89.31 90 LEU A CA 1
ATOM 692 C C . LEU A 1 90 ? -13.276 16.479 5.345 1.00 89.31 90 LEU A C 1
ATOM 694 O O . LEU A 1 90 ? -12.584 17.389 5.788 1.00 89.31 90 LEU A O 1
ATOM 698 N N . GLN A 1 91 ? -13.811 15.543 6.134 1.00 91.50 91 GLN A N 1
ATOM 699 C CA . GLN A 1 91 ? -13.658 15.536 7.597 1.00 91.50 91 GLN A CA 1
ATOM 700 C C . GLN A 1 91 ? -12.597 14.541 8.071 1.00 91.50 91 GLN A C 1
ATOM 702 O O . GLN A 1 91 ? -11.875 14.805 9.032 1.00 91.50 91 GLN A O 1
ATOM 707 N N . TYR A 1 92 ? -12.479 13.407 7.386 1.00 94.38 92 TYR A N 1
ATOM 708 C CA . TYR A 1 92 ? -11.491 12.381 7.696 1.00 94.38 92 TYR A CA 1
ATOM 709 C C . TYR A 1 92 ? -10.940 11.743 6.418 1.00 94.38 92 TYR A C 1
ATOM 711 O O . TYR A 1 92 ? -11.540 11.849 5.350 1.00 94.38 92 TYR A O 1
ATOM 719 N N . ARG A 1 93 ? -9.802 11.058 6.512 1.00 94.75 93 ARG A N 1
ATOM 720 C CA . ARG A 1 93 ? -9.249 10.204 5.458 1.00 94.75 93 ARG A CA 1
ATOM 721 C C . ARG A 1 93 ? -9.089 8.795 5.987 1.00 94.75 93 ARG A C 1
ATOM 723 O O . ARG A 1 93 ? -8.581 8.597 7.088 1.00 94.75 93 ARG A O 1
ATOM 730 N N . LEU A 1 94 ? -9.508 7.828 5.184 1.00 96.00 94 LEU A N 1
ATOM 731 C CA . LEU A 1 94 ? -9.219 6.431 5.441 1.00 96.00 94 LEU A CA 1
ATOM 732 C C . LEU A 1 94 ? -7.722 6.175 5.234 1.00 96.00 94 LEU A C 1
ATOM 734 O O . LEU A 1 94 ? -7.113 6.647 4.269 1.00 96.00 94 LEU A O 1
ATOM 738 N N . GLY A 1 95 ? -7.128 5.424 6.149 1.00 96.06 95 GLY A N 1
ATOM 739 C CA . GLY A 1 95 ? -5.745 4.994 6.063 1.00 96.06 95 GLY A CA 1
ATOM 740 C C . GLY A 1 95 ? -5.568 3.579 6.584 1.00 96.06 95 GLY A C 1
ATOM 741 O O . GLY A 1 95 ? -6.432 3.025 7.263 1.00 96.06 95 GLY A O 1
ATOM 742 N N . PHE A 1 96 ? -4.407 3.015 6.273 1.00 97.56 96 PHE A N 1
ATOM 743 C CA . PHE A 1 96 ? -3.973 1.731 6.798 1.00 97.56 96 PHE A CA 1
ATOM 744 C C . PHE A 1 96 ? -2.656 1.943 7.548 1.00 97.56 96 PHE A C 1
ATOM 746 O O . PHE A 1 96 ? -1.611 2.173 6.934 1.00 97.56 96 PHE A O 1
ATOM 753 N N . GLU A 1 97 ? -2.721 1.969 8.878 1.00 97.12 97 GLU A N 1
ATOM 754 C CA . GLU A 1 97 ? -1.548 2.102 9.742 1.00 97.12 97 GLU A CA 1
ATOM 755 C C . GLU A 1 97 ? -0.811 0.770 9.804 1.00 97.12 97 GLU A C 1
ATOM 757 O O . GLU A 1 97 ? -1.385 -0.246 10.186 1.00 97.12 97 GLU A O 1
ATOM 762 N N . LEU A 1 98 ? 0.471 0.784 9.458 1.00 97.12 98 LEU A N 1
ATOM 763 C CA . LEU A 1 98 ? 1.291 -0.408 9.373 1.00 97.12 98 LEU A CA 1
ATOM 764 C C . LEU A 1 98 ? 1.974 -0.757 10.688 1.00 97.12 98 LEU A C 1
ATOM 766 O O . LEU A 1 98 ? 2.635 0.064 11.328 1.00 97.12 98 LEU A O 1
ATOM 770 N N . GLU A 1 99 ? 1.913 -2.043 10.998 1.00 95.12 99 GLU A N 1
ATOM 771 C CA . GLU A 1 99 ? 2.783 -2.698 11.964 1.00 95.12 99 GLU A CA 1
ATOM 772 C C . GLU A 1 99 ? 3.939 -3.408 11.262 1.00 95.12 99 GLU A C 1
ATOM 774 O O . GLU A 1 99 ? 5.092 -3.267 11.667 1.00 95.12 99 GLU A O 1
ATOM 779 N N . ASN A 1 100 ? 3.634 -4.136 10.186 1.00 95.50 100 ASN A N 1
ATOM 780 C CA . ASN A 1 100 ? 4.617 -4.850 9.383 1.00 95.50 100 ASN A CA 1
ATOM 781 C C . ASN A 1 100 ? 4.193 -4.866 7.908 1.00 95.50 100 ASN A C 1
ATOM 783 O O . ASN A 1 100 ? 3.009 -4.756 7.590 1.00 95.50 100 ASN A O 1
ATOM 787 N N . TRP A 1 101 ? 5.153 -4.997 6.998 1.00 97.31 101 TRP A N 1
ATOM 788 C CA . TRP A 1 101 ? 4.879 -5.056 5.568 1.00 97.31 101 TRP A CA 1
ATOM 789 C C . TRP A 1 101 ? 5.947 -5.848 4.822 1.00 97.31 101 TRP A C 1
ATOM 791 O O . TRP A 1 101 ? 7.120 -5.872 5.191 1.00 97.31 101 TRP A O 1
ATOM 801 N N . SER A 1 102 ? 5.534 -6.467 3.724 1.00 97.69 102 SER A N 1
ATOM 802 C CA . SER A 1 102 ? 6.423 -7.096 2.755 1.00 97.69 102 SER A CA 1
ATOM 803 C C . SER A 1 102 ? 6.015 -6.654 1.362 1.00 97.69 102 SER A C 1
ATOM 805 O O . SER A 1 102 ? 4.834 -6.665 1.022 1.00 97.69 102 SER A O 1
ATOM 807 N N . LEU A 1 103 ? 6.995 -6.232 0.571 1.00 97.81 103 LEU A N 1
ATOM 808 C CA . LEU A 1 103 ? 6.789 -5.692 -0.765 1.00 97.81 103 LEU A CA 1
ATOM 809 C C . LEU A 1 103 ? 7.628 -6.505 -1.739 1.00 97.81 103 LEU A C 1
ATOM 811 O O . LEU A 1 103 ? 8.799 -6.786 -1.474 1.00 97.81 103 LEU A O 1
ATOM 815 N N . PHE A 1 104 ? 7.048 -6.814 -2.885 1.00 97.44 104 PHE A N 1
ATOM 816 C CA . PHE A 1 104 ? 7.747 -7.360 -4.030 1.00 97.44 104 PHE A CA 1
ATOM 817 C C . PHE A 1 104 ? 7.262 -6.650 -5.286 1.00 97.44 104 PHE A C 1
ATOM 819 O O . PHE A 1 104 ? 6.058 -6.474 -5.483 1.00 97.44 104 PHE A O 1
ATOM 826 N N . VAL A 1 105 ? 8.207 -6.243 -6.129 1.00 96.25 105 VAL A N 1
ATOM 827 C CA . VAL A 1 105 ? 7.925 -5.594 -7.406 1.00 96.25 105 VAL A CA 1
ATOM 828 C C . VAL A 1 105 ? 8.830 -6.189 -8.475 1.00 96.25 105 VAL A C 1
ATOM 830 O O . VAL A 1 105 ? 10.009 -6.433 -8.232 1.00 96.25 105 VAL A O 1
ATOM 833 N N . THR A 1 106 ? 8.274 -6.406 -9.662 1.00 93.06 106 THR A N 1
ATOM 834 C CA . THR A 1 106 ? 8.999 -6.810 -10.870 1.00 93.06 106 THR A CA 1
ATOM 835 C C . THR A 1 106 ? 8.453 -6.065 -12.088 1.00 93.06 106 THR A C 1
ATOM 837 O O . THR A 1 106 ? 7.383 -5.461 -12.025 1.00 93.06 106 THR A O 1
ATOM 840 N N . PHE A 1 107 ? 9.160 -6.095 -13.214 1.00 89.25 107 PHE A N 1
ATOM 841 C CA . PHE A 1 107 ? 8.615 -5.593 -14.474 1.00 89.25 107 PHE A CA 1
ATOM 842 C C . PHE A 1 107 ? 7.488 -6.512 -14.961 1.00 89.25 107 PHE A C 1
ATOM 844 O O . PHE A 1 107 ? 7.639 -7.732 -14.956 1.00 89.25 107 PHE A O 1
ATOM 851 N N . ALA A 1 108 ? 6.358 -5.930 -15.372 1.00 87.56 108 ALA A N 1
ATOM 852 C CA . ALA A 1 108 ? 5.212 -6.695 -15.873 1.00 87.56 108 ALA A CA 1
ATOM 853 C C . ALA A 1 108 ? 5.369 -7.048 -17.356 1.00 87.56 108 ALA A C 1
ATOM 855 O O . ALA A 1 108 ? 5.179 -8.191 -17.766 1.00 87.56 108 ALA A O 1
ATOM 856 N N . HIS A 1 109 ? 5.721 -6.042 -18.158 1.00 79.75 109 HIS A N 1
ATOM 857 C CA . HIS A 1 109 ? 5.824 -6.153 -19.606 1.00 79.75 109 HIS A CA 1
ATOM 858 C C . HIS A 1 109 ? 6.961 -5.279 -20.116 1.00 79.75 109 HIS A C 1
ATOM 860 O O . HIS A 1 109 ? 6.995 -4.069 -19.865 1.00 79.75 109 HIS A O 1
ATOM 866 N N . THR A 1 110 ? 7.854 -5.900 -20.874 1.00 78.38 110 THR A N 1
ATOM 867 C CA . THR A 1 110 ? 8.979 -5.258 -21.544 1.00 78.38 110 THR A CA 1
ATOM 868 C C . THR A 1 110 ? 8.933 -5.577 -23.032 1.00 78.38 110 THR A C 1
ATOM 870 O O . THR A 1 110 ? 8.430 -6.623 -23.445 1.00 78.38 110 THR A O 1
ATOM 873 N N . ARG A 1 111 ? 9.414 -4.650 -23.857 1.00 76.38 111 ARG A N 1
ATOM 874 C CA . ARG A 1 111 ? 9.543 -4.848 -25.297 1.00 76.38 111 ARG A CA 1
ATOM 875 C C . ARG A 1 111 ? 10.796 -4.160 -25.802 1.00 76.38 111 ARG A C 1
ATOM 877 O O . ARG A 1 111 ? 10.908 -2.941 -25.678 1.00 76.38 111 ARG A O 1
ATOM 884 N N . ASN A 1 112 ? 11.639 -4.935 -26.466 1.00 74.56 112 ASN A N 1
ATOM 885 C CA . ASN A 1 112 ? 12.655 -4.404 -27.352 1.00 74.56 112 ASN A CA 1
ATOM 886 C C . ASN A 1 112 ? 12.034 -4.088 -28.719 1.00 74.56 112 ASN A C 1
ATOM 888 O O . ASN A 1 112 ? 11.300 -4.916 -29.270 1.00 74.56 112 ASN A O 1
ATOM 892 N N . LEU A 1 113 ? 12.301 -2.905 -29.266 1.00 74.06 113 LEU A N 1
ATOM 893 C CA . LEU A 1 113 ? 11.871 -2.539 -30.616 1.00 74.06 113 LEU A CA 1
ATOM 894 C C . LEU A 1 113 ? 12.875 -2.948 -31.706 1.00 74.06 113 LEU A C 1
ATOM 896 O O . LEU A 1 113 ? 12.430 -3.206 -32.822 1.00 74.06 113 LEU A O 1
ATOM 900 N N . ASP A 1 114 ? 14.159 -3.096 -31.370 1.00 73.69 114 ASP A N 1
ATOM 901 C CA . ASP A 1 114 ? 15.250 -3.364 -32.320 1.00 73.69 114 ASP A CA 1
ATOM 902 C C . ASP A 1 114 ? 15.843 -4.782 -32.182 1.00 73.69 114 ASP A C 1
ATOM 904 O O . ASP A 1 114 ? 16.763 -5.152 -32.911 1.00 73.69 114 ASP A O 1
ATOM 908 N N . ALA A 1 115 ? 15.263 -5.614 -31.305 1.00 64.38 115 ALA A N 1
ATOM 909 C CA . ALA A 1 115 ? 15.648 -7.013 -31.063 1.00 64.38 115 ALA A CA 1
ATOM 910 C C . ALA A 1 115 ? 17.139 -7.218 -30.705 1.00 64.38 115 ALA A C 1
ATOM 912 O O . ALA A 1 115 ? 17.693 -8.297 -30.932 1.00 64.38 115 ALA A O 1
ATOM 913 N N . ASP A 1 116 ? 17.774 -6.200 -30.126 1.00 67.81 116 ASP A N 1
ATOM 914 C CA . ASP A 1 116 ? 19.108 -6.248 -29.537 1.00 67.81 116 ASP A CA 1
ATOM 915 C C . ASP A 1 116 ? 19.059 -6.581 -28.024 1.00 67.81 116 ASP A C 1
ATOM 917 O O . ASP A 1 116 ? 18.114 -7.206 -27.522 1.00 67.81 116 ASP A O 1
ATOM 921 N N . TRP A 1 117 ? 20.127 -6.274 -27.285 1.00 6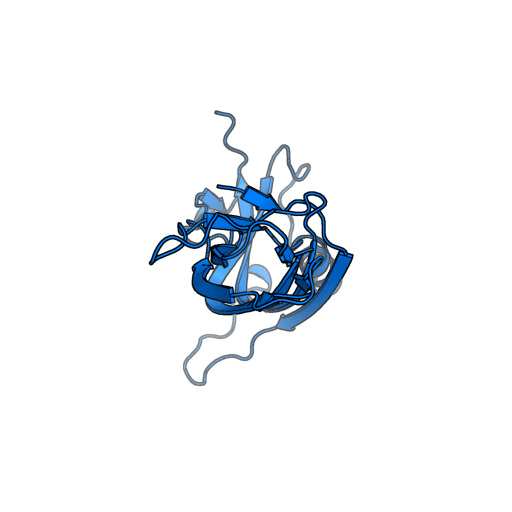4.81 117 TRP A N 1
ATOM 922 C CA . TRP A 1 117 ? 20.214 -6.570 -25.855 1.00 64.81 117 TRP A CA 1
ATOM 923 C C . TRP A 1 117 ? 19.598 -5.448 -25.008 1.00 64.81 117 TRP A C 1
ATOM 925 O O . TRP A 1 117 ? 20.246 -4.435 -24.758 1.00 64.81 117 TRP A O 1
ATOM 935 N N . ASP A 1 118 ? 18.404 -5.687 -24.465 1.00 67.06 118 ASP A N 1
ATOM 936 C CA . ASP A 1 118 ? 17.825 -4.840 -23.415 1.00 67.06 118 ASP A CA 1
ATOM 937 C C . ASP A 1 118 ? 18.461 -5.148 -22.051 1.00 67.06 118 ASP A C 1
ATOM 939 O O . ASP A 1 118 ? 18.648 -6.318 -21.691 1.00 67.06 118 ASP A O 1
ATOM 943 N N . GLN A 1 119 ? 18.697 -4.122 -21.225 1.00 73.50 119 GLN A N 1
ATOM 944 C CA . GLN A 1 119 ? 19.023 -4.327 -19.809 1.00 73.50 119 GLN A CA 1
ATOM 945 C C . GLN A 1 119 ? 18.024 -3.613 -18.905 1.00 73.50 119 GLN A C 1
ATOM 947 O O . GLN A 1 119 ? 17.982 -2.385 -18.822 1.00 73.50 119 GLN A O 1
ATOM 952 N N . PHE A 1 120 ? 17.261 -4.413 -18.165 1.00 80.56 120 PHE A N 1
ATOM 953 C CA . PHE A 1 120 ? 16.361 -3.950 -17.121 1.00 80.56 120 PHE A CA 1
ATOM 954 C C . PHE A 1 120 ? 16.889 -4.376 -15.765 1.00 80.56 120 PHE A C 1
ATOM 956 O O . PHE A 1 120 ? 17.220 -5.543 -15.555 1.00 80.56 120 PHE A O 1
ATOM 963 N N . ALA A 1 121 ? 16.897 -3.454 -14.813 1.00 86.12 121 ALA A N 1
ATOM 964 C CA . ALA A 1 121 ? 17.191 -3.796 -13.435 1.00 86.12 121 ALA A CA 1
ATOM 965 C C . ALA A 1 121 ? 16.254 -3.047 -12.502 1.00 86.12 121 ALA A C 1
ATOM 967 O O . ALA A 1 121 ? 16.194 -1.818 -12.522 1.00 86.12 121 ALA A O 1
ATOM 968 N N . ILE A 1 122 ? 15.569 -3.788 -11.636 1.00 90.19 122 ILE A N 1
ATOM 969 C CA . ILE A 1 122 ? 15.042 -3.202 -10.410 1.00 90.19 122 ILE A CA 1
ATOM 970 C C . ILE A 1 122 ? 16.167 -3.240 -9.389 1.00 90.19 122 ILE A C 1
ATOM 972 O O . ILE A 1 122 ? 16.678 -4.304 -9.047 1.00 90.19 122 ILE A O 1
ATOM 976 N N . ARG A 1 123 ? 16.573 -2.063 -8.924 1.00 91.50 123 ARG A N 1
ATOM 977 C CA . ARG A 1 123 ? 17.682 -1.914 -7.981 1.00 91.50 123 ARG A CA 1
ATOM 978 C C . ARG A 1 123 ? 17.203 -1.984 -6.541 1.00 91.50 123 ARG A C 1
ATOM 980 O O . ARG A 1 123 ? 17.912 -2.499 -5.682 1.00 91.50 123 ARG A O 1
ATOM 987 N N . ARG A 1 124 ? 16.024 -1.422 -6.274 1.00 94.38 124 ARG A N 1
ATOM 988 C CA . ARG A 1 124 ? 15.442 -1.334 -4.935 1.00 94.38 124 ARG A CA 1
ATOM 989 C C . ARG A 1 124 ? 13.941 -1.104 -5.026 1.00 94.38 124 ARG A C 1
ATOM 991 O O . ARG A 1 124 ? 13.485 -0.349 -5.874 1.00 94.38 124 ARG A O 1
ATOM 998 N N . TRP A 1 125 ? 13.195 -1.665 -4.086 1.00 96.31 125 TRP A N 1
ATOM 999 C CA . TRP A 1 125 ? 11.824 -1.259 -3.783 1.00 96.31 125 TRP A CA 1
ATOM 1000 C C . TRP A 1 125 ? 11.678 -1.037 -2.280 1.00 96.31 125 TRP A C 1
ATOM 1002 O O . TRP A 1 125 ? 12.381 -1.649 -1.473 1.00 96.31 125 TRP A O 1
ATOM 1012 N N . ARG A 1 126 ? 10.808 -0.107 -1.895 1.00 97.00 126 ARG A N 1
ATOM 1013 C CA . ARG A 1 126 ? 10.562 0.270 -0.497 1.00 97.00 126 ARG A CA 1
ATOM 1014 C C . ARG A 1 126 ? 9.176 0.887 -0.357 1.00 97.00 126 ARG A C 1
ATOM 1016 O O . ARG A 1 126 ? 8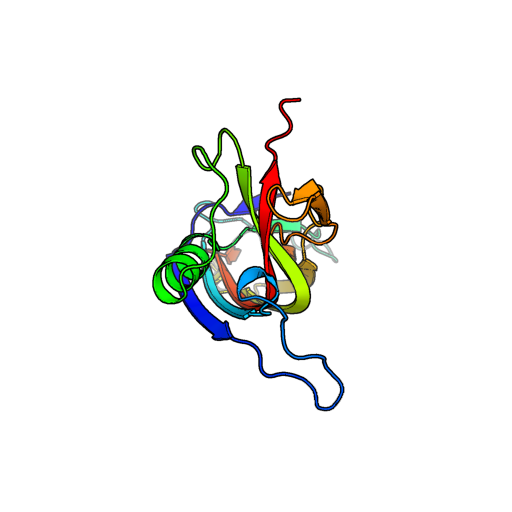.625 1.375 -1.336 1.00 97.00 126 ARG A O 1
ATOM 1023 N N . ALA A 1 127 ? 8.641 0.914 0.860 1.00 97.25 127 ALA A N 1
ATOM 1024 C CA . ALA A 1 127 ? 7.486 1.757 1.141 1.00 97.25 127 ALA A CA 1
ATOM 1025 C C . ALA A 1 127 ? 7.869 3.228 0.912 1.00 97.25 127 ALA A C 1
ATOM 1027 O O . ALA A 1 127 ? 8.984 3.633 1.260 1.00 97.25 127 ALA A O 1
ATOM 1028 N N . SER A 1 128 ? 6.957 4.007 0.333 1.00 96.81 128 SER A N 1
ATOM 1029 C CA . SER A 1 128 ? 7.057 5.467 0.340 1.00 96.81 128 SER A CA 1
ATOM 1030 C C . SER A 1 128 ? 7.098 5.984 1.785 1.00 96.81 128 SER A C 1
ATOM 1032 O O . SER A 1 128 ? 6.629 5.285 2.692 1.00 96.81 128 SER A O 1
ATOM 1034 N N . PRO A 1 129 ? 7.637 7.195 2.028 1.00 96.19 129 PRO A N 1
ATOM 1035 C CA . PRO A 1 129 ? 7.547 7.841 3.331 1.00 96.19 129 PRO A CA 1
ATOM 1036 C C . PRO A 1 129 ? 6.124 7.773 3.886 1.00 96.19 129 PRO A C 1
ATOM 1038 O O . PRO A 1 129 ? 5.162 8.113 3.199 1.00 96.19 129 PRO A O 1
ATOM 1041 N N . PHE A 1 130 ? 5.992 7.295 5.120 1.00 96.62 130 PHE A N 1
ATOM 1042 C CA . PHE A 1 130 ? 4.679 7.113 5.718 1.00 96.62 130 PHE A CA 1
ATOM 1043 C C . PHE A 1 130 ? 4.005 8.450 5.996 1.00 96.62 130 PHE A C 1
ATOM 1045 O O . PHE A 1 130 ? 4.645 9.414 6.425 1.00 96.62 130 PHE A O 1
ATOM 1052 N N . ARG A 1 131 ? 2.683 8.474 5.826 1.00 95.31 131 ARG A N 1
ATOM 1053 C CA . ARG A 1 131 ? 1.871 9.564 6.362 1.00 95.31 131 ARG A CA 1
ATOM 1054 C C . ARG A 1 131 ? 1.679 9.376 7.861 1.00 95.31 131 ARG A C 1
ATOM 1056 O O . ARG A 1 131 ? 1.690 8.259 8.385 1.00 95.31 131 ARG A O 1
ATOM 1063 N N . TYR A 1 132 ? 1.445 10.493 8.526 1.00 95.44 132 TYR A N 1
ATOM 1064 C CA . TYR A 1 132 ? 1.134 10.568 9.942 1.00 95.44 132 TYR A CA 1
ATOM 1065 C C . TYR A 1 132 ? -0.114 11.428 10.158 1.00 95.44 132 TYR A C 1
ATOM 1067 O O . TYR A 1 132 ? -0.570 12.127 9.250 1.00 95.44 132 TYR A O 1
ATOM 1075 N N . GLY A 1 133 ? -0.687 11.355 11.352 1.00 94.06 133 GLY A N 1
ATOM 1076 C CA . GLY A 1 133 ? -1.839 12.152 11.749 1.00 94.06 133 GLY A CA 1
ATOM 1077 C C . GLY A 1 133 ? -2.423 11.678 13.071 1.00 94.06 133 GLY A C 1
ATOM 1078 O O . GLY A 1 133 ? -1.836 10.850 13.762 1.00 94.06 133 GLY A O 1
ATOM 1079 N N . THR A 1 134 ? -3.607 12.178 13.399 1.00 94.69 134 THR A N 1
ATOM 1080 C CA . THR A 1 134 ? -4.351 11.769 14.594 1.00 94.69 134 THR A CA 1
ATOM 1081 C C . THR A 1 134 ? -5.604 11.027 14.167 1.00 94.69 134 THR A C 1
ATOM 1083 O O . THR A 1 134 ? -6.361 11.531 13.332 1.00 94.69 134 THR A O 1
ATOM 1086 N N . ASP A 1 135 ? -5.815 9.838 14.726 1.00 93.12 135 ASP A N 1
ATOM 1087 C CA . ASP A 1 135 ? -7.035 9.071 14.506 1.00 93.12 135 ASP A CA 1
ATOM 1088 C C . ASP A 1 135 ? -8.226 9.766 15.178 1.00 93.12 135 ASP A C 1
ATOM 1090 O O . ASP A 1 135 ? -8.198 10.079 16.367 1.00 93.12 135 ASP A O 1
ATOM 1094 N N . VAL A 1 136 ? -9.288 10.012 14.414 1.00 93.12 136 VAL A N 1
ATOM 1095 C CA . VAL A 1 136 ? -10.443 10.802 14.858 1.00 93.12 136 VAL A CA 1
ATOM 1096 C C . VAL A 1 136 ? -11.242 10.073 15.941 1.00 93.12 136 VAL A C 1
ATOM 1098 O O . VAL A 1 136 ? -11.834 10.722 16.801 1.00 93.12 136 VAL A O 1
ATOM 1101 N N . LEU A 1 137 ? -11.252 8.738 15.935 1.00 90.50 137 LEU A N 1
ATOM 1102 C CA . LEU A 1 137 ? -12.036 7.948 16.887 1.00 90.50 137 LEU A CA 1
ATOM 1103 C C . LEU A 1 137 ? -11.305 7.764 18.217 1.00 90.50 137 LEU A C 1
ATOM 1105 O O . LEU A 1 137 ? -11.871 8.027 19.274 1.00 90.50 137 LEU A O 1
ATOM 1109 N N . SER A 1 138 ? -10.048 7.323 18.168 1.00 88.88 138 SER A N 1
ATOM 1110 C CA . SER A 1 138 ? -9.252 7.021 19.363 1.00 88.88 138 SER A CA 1
ATOM 1111 C C . SER A 1 138 ? -8.470 8.216 19.908 1.00 88.88 138 SER A C 1
ATOM 1113 O O . SER A 1 138 ? -7.946 8.133 21.016 1.00 88.88 138 SER A O 1
ATOM 1115 N N . GLN A 1 139 ? -8.357 9.308 19.141 1.00 91.62 139 GLN A N 1
ATOM 1116 C CA . GLN A 1 139 ? -7.489 10.458 19.435 1.00 91.62 139 GLN A CA 1
ATOM 1117 C C . GLN A 1 139 ? -6.001 10.087 19.573 1.00 91.62 139 GLN A C 1
ATOM 1119 O O . GLN A 1 139 ? -5.193 10.881 20.055 1.00 91.62 139 GLN A O 1
ATOM 1124 N N . ARG A 1 140 ? -5.617 8.882 19.134 1.00 92.19 140 ARG A N 1
ATOM 1125 C CA . ARG A 1 140 ? -4.235 8.411 19.157 1.00 92.19 140 ARG A CA 1
ATOM 1126 C C . ARG A 1 140 ? -3.471 8.952 17.953 1.00 92.19 140 ARG A C 1
ATOM 1128 O O . ARG A 1 140 ? -3.995 9.018 16.841 1.00 92.19 140 ARG A O 1
ATOM 1135 N N . GLU A 1 141 ? -2.202 9.272 18.169 1.00 94.12 141 GLU A N 1
ATOM 1136 C CA . GLU A 1 141 ? -1.269 9.543 17.081 1.00 94.12 141 GLU A CA 1
ATOM 1137 C C . GLU A 1 141 ? -1.005 8.276 16.249 1.00 94.12 141 GLU A C 1
ATOM 1139 O O . GLU A 1 141 ? -0.766 7.179 16.767 1.00 94.12 141 GLU A O 1
ATOM 1144 N N . VAL A 1 142 ? -1.031 8.450 14.934 1.00 94.94 142 VAL A N 1
ATOM 1145 C CA . VAL A 1 142 ? -0.789 7.426 13.926 1.00 94.94 142 VAL A CA 1
ATOM 1146 C C . VAL A 1 142 ? 0.411 7.872 13.102 1.00 94.94 142 VAL A C 1
ATOM 1148 O O . VAL A 1 142 ? 0.382 8.941 12.501 1.00 94.94 142 VAL A O 1
ATOM 1151 N N . THR A 1 143 ? 1.471 7.064 13.052 1.00 95.06 143 THR A N 1
ATOM 1152 C CA . THR A 1 143 ? 2.771 7.496 12.492 1.00 95.06 143 THR A CA 1
ATOM 1153 C C . THR A 1 143 ? 3.226 6.716 11.260 1.00 95.06 143 THR A C 1
ATOM 1155 O O . THR A 1 143 ? 4.183 7.117 10.601 1.00 95.06 143 THR A O 1
ATOM 1158 N N . ARG A 1 144 ? 2.571 5.592 10.939 1.00 96.31 144 ARG A N 1
ATOM 1159 C CA . ARG A 1 144 ? 2.983 4.677 9.857 1.00 96.31 144 ARG A CA 1
ATOM 1160 C C . ARG A 1 144 ? 1.854 4.369 8.881 1.00 96.31 144 ARG A C 1
ATOM 1162 O O . ARG A 1 144 ? 1.580 3.210 8.589 1.00 96.31 144 ARG A O 1
ATOM 1169 N N . ILE A 1 145 ? 1.161 5.391 8.392 1.00 97.62 145 ILE A N 1
ATOM 1170 C CA . ILE A 1 145 ? 0.093 5.196 7.405 1.00 97.62 145 ILE A CA 1
ATOM 1171 C C . ILE A 1 145 ? 0.733 4.906 6.051 1.00 97.62 145 ILE A C 1
ATOM 1173 O O . ILE A 1 145 ? 1.523 5.713 5.553 1.00 97.62 145 ILE A O 1
ATOM 1177 N N . PHE A 1 146 ? 0.384 3.762 5.461 1.00 98.00 146 PHE A N 1
ATOM 1178 C CA . PHE A 1 146 ? 0.867 3.372 4.141 1.00 98.00 146 PHE A CA 1
ATOM 1179 C C . PHE A 1 146 ? 0.506 4.430 3.092 1.00 98.00 146 PHE A C 1
ATOM 1181 O O . PHE A 1 146 ? -0.652 4.833 2.981 1.00 98.00 146 PHE A O 1
ATOM 1188 N N . ASP A 1 147 ? 1.507 4.865 2.326 1.00 96.75 147 ASP A N 1
ATOM 1189 C CA . ASP A 1 147 ? 1.358 5.909 1.305 1.00 96.75 147 ASP A CA 1
ATOM 1190 C C . ASP A 1 147 ? 2.033 5.531 -0.019 1.00 96.75 147 ASP A C 1
ATOM 1192 O O . ASP A 1 147 ? 2.471 6.385 -0.788 1.00 96.75 147 ASP A O 1
ATOM 1196 N N . GLY A 1 148 ? 2.112 4.226 -0.283 1.00 97.12 148 GLY A N 1
ATOM 1197 C CA . GLY A 1 148 ? 2.558 3.680 -1.556 1.00 97.12 148 GLY A CA 1
ATOM 1198 C C . GLY A 1 148 ? 3.932 3.031 -1.497 1.00 97.12 148 GLY A C 1
ATOM 1199 O O . GLY A 1 148 ? 4.483 2.735 -0.432 1.00 97.12 148 GLY A O 1
ATOM 1200 N N . VAL A 1 149 ? 4.460 2.757 -2.682 1.00 97.81 149 VAL A N 1
ATOM 1201 C CA . VAL A 1 149 ? 5.725 2.065 -2.904 1.00 97.81 149 VAL A CA 1
ATOM 1202 C C . VAL A 1 149 ? 6.577 2.895 -3.848 1.00 97.81 149 VAL A C 1
ATOM 1204 O O . VAL A 1 149 ? 6.103 3.340 -4.891 1.00 97.81 149 VAL A O 1
ATOM 1207 N N . GLU A 1 150 ? 7.849 3.053 -3.500 1.00 97.31 150 GLU A N 1
ATOM 1208 C CA . GLU A 1 150 ? 8.880 3.607 -4.373 1.00 97.31 150 GLU A CA 1
ATOM 1209 C C . GLU A 1 150 ? 9.747 2.485 -4.934 1.00 97.31 150 GLU A C 1
ATOM 1211 O O . GLU A 1 150 ? 10.175 1.584 -4.202 1.00 97.31 150 GLU A O 1
ATOM 1216 N N . VAL A 1 151 ? 10.040 2.562 -6.230 1.00 95.12 151 VAL A N 1
ATOM 1217 C CA . VAL A 1 151 ? 10.862 1.585 -6.944 1.00 95.12 151 VAL A CA 1
ATOM 1218 C C . VAL A 1 151 ? 11.944 2.324 -7.710 1.00 95.12 151 VAL A C 1
ATOM 1220 O O . VAL A 1 151 ? 11.659 3.166 -8.559 1.00 95.12 151 VAL A O 1
ATOM 1223 N N . ASP A 1 152 ? 13.190 1.986 -7.406 1.00 93.75 152 ASP A N 1
ATOM 1224 C CA . ASP A 1 152 ? 14.357 2.450 -8.136 1.00 93.75 152 ASP A CA 1
ATOM 1225 C C . ASP A 1 152 ? 14.686 1.419 -9.211 1.00 93.75 152 ASP A C 1
ATOM 1227 O O . ASP A 1 152 ? 14.942 0.244 -8.916 1.00 93.75 152 ASP A O 1
ATOM 1231 N N . PHE A 1 153 ? 14.690 1.859 -10.459 1.00 89.00 153 PHE A N 1
ATOM 1232 C CA . PHE A 1 153 ? 14.892 1.005 -11.613 1.00 89.00 153 PHE A CA 1
ATOM 1233 C C . PHE A 1 153 ? 15.833 1.652 -12.626 1.00 89.00 153 PHE A C 1
ATOM 1235 O O . PHE A 1 153 ? 16.087 2.857 -12.609 1.00 89.00 153 PHE A O 1
ATOM 1242 N N . THR A 1 154 ? 16.354 0.825 -13.517 1.00 86.25 154 THR A N 1
ATOM 1243 C CA . THR A 1 154 ? 17.256 1.223 -14.586 1.00 86.25 154 THR A CA 1
ATOM 1244 C C . THR A 1 154 ? 16.840 0.509 -15.867 1.00 86.25 154 THR A C 1
ATOM 1246 O O . THR A 1 154 ? 16.518 -0.681 -15.838 1.00 86.25 154 THR A O 1
ATOM 1249 N N . VAL A 1 155 ? 16.842 1.251 -16.975 1.00 80.50 155 VAL A N 1
ATOM 1250 C CA . VAL A 1 155 ? 16.593 0.746 -18.329 1.00 80.50 155 VAL A CA 1
ATOM 1251 C C . VAL A 1 155 ? 17.738 1.237 -19.207 1.00 80.50 155 VAL A C 1
ATOM 1253 O O . VAL A 1 155 ? 17.885 2.446 -19.405 1.00 80.50 155 VAL A O 1
ATOM 1256 N N . ALA A 1 156 ? 18.573 0.314 -19.674 1.00 75.62 156 ALA A N 1
ATOM 1257 C CA . ALA A 1 156 ? 19.591 0.584 -20.681 1.00 75.62 156 ALA A CA 1
ATOM 1258 C C . ALA A 1 156 ? 19.036 0.219 -22.056 1.00 75.62 156 ALA A C 1
ATOM 1260 O O . ALA A 1 156 ? 18.369 -0.806 -22.155 1.00 75.62 156 ALA A O 1
ATOM 1261 N N . ASP A 1 157 ? 19.397 1.022 -23.057 1.00 73.25 157 ASP A N 1
ATOM 1262 C CA . ASP A 1 157 ? 18.939 1.014 -24.452 1.00 73.25 157 ASP A CA 1
ATOM 1263 C C . ASP A 1 157 ? 17.745 1.950 -24.768 1.00 73.25 157 ASP A C 1
ATOM 1265 O O . ASP A 1 157 ? 16.709 2.003 -24.104 1.00 73.25 157 ASP A O 1
ATOM 1269 N N . GLN A 1 158 ? 17.938 2.762 -25.812 1.00 74.00 158 GLN A N 1
ATOM 1270 C CA . GLN A 1 158 ? 17.001 3.775 -26.293 1.00 74.00 158 GLN A CA 1
ATOM 1271 C C . GLN A 1 158 ? 15.791 3.174 -27.016 1.00 74.00 158 GLN A C 1
ATOM 1273 O O . GLN A 1 158 ? 14.789 3.879 -27.221 1.00 74.00 158 GLN A O 1
ATOM 1278 N N . ASN A 1 159 ? 15.850 1.898 -27.394 1.00 74.75 159 ASN A N 1
ATOM 1279 C CA . ASN A 1 159 ? 14.804 1.192 -28.127 1.00 74.75 159 ASN A CA 1
ATOM 1280 C C . ASN A 1 159 ? 13.981 0.262 -27.235 1.00 74.75 159 ASN A C 1
ATOM 1282 O O . ASN A 1 159 ? 12.822 -0.021 -27.546 1.00 74.75 159 ASN A O 1
ATOM 1286 N N . THR A 1 160 ? 14.498 -0.056 -26.058 1.00 75.19 160 THR A N 1
ATOM 1287 C CA . THR A 1 160 ? 13.781 -0.694 -24.969 1.00 75.19 160 THR A CA 1
ATOM 1288 C C . THR A 1 160 ? 12.588 0.124 -24.477 1.00 75.19 160 THR A C 1
ATOM 1290 O O . THR A 1 160 ? 12.691 1.333 -24.227 1.00 75.19 160 THR A O 1
ATOM 1293 N N . ARG A 1 161 ? 11.448 -0.552 -24.281 1.00 77.69 161 ARG A N 1
ATOM 1294 C CA . ARG A 1 161 ? 10.236 -0.044 -23.623 1.00 77.69 161 ARG A CA 1
ATOM 1295 C C . ARG A 1 161 ? 9.804 -0.948 -22.483 1.00 77.69 161 ARG A C 1
ATOM 1297 O O . ARG A 1 161 ? 9.889 -2.170 -22.573 1.00 77.69 161 ARG A O 1
ATOM 1304 N N . TRP A 1 162 ? 9.235 -0.344 -21.450 1.00 79.69 162 TRP A N 1
ATOM 1305 C CA . TRP A 1 162 ? 8.475 -1.043 -20.419 1.00 79.69 162 TRP A CA 1
ATOM 1306 C C . TRP A 1 162 ? 7.100 -0.390 -20.265 1.00 79.69 162 TRP A C 1
ATOM 1308 O O . TRP A 1 162 ? 6.950 0.804 -20.532 1.00 79.69 162 TRP A O 1
ATOM 1318 N N . TYR A 1 163 ? 6.102 -1.190 -19.885 1.00 81.62 163 TYR A N 1
ATOM 1319 C CA . TYR A 1 163 ? 4.686 -0.780 -19.878 1.00 81.62 163 TYR A CA 1
ATOM 1320 C C . TYR A 1 163 ? 4.036 -0.831 -18.492 1.00 81.62 163 TYR A C 1
ATOM 1322 O O . TYR A 1 163 ? 2.863 -0.497 -18.331 1.00 81.62 163 TYR A O 1
ATOM 1330 N N . GLY A 1 164 ? 4.770 -1.292 -17.482 1.00 87.75 164 GLY A N 1
ATOM 1331 C CA . GLY A 1 164 ? 4.267 -1.367 -16.120 1.00 87.75 164 GLY A CA 1
ATOM 1332 C C . GLY A 1 164 ? 5.103 -2.252 -15.211 1.00 87.75 164 GLY A C 1
ATOM 1333 O O . GLY A 1 164 ? 6.034 -2.943 -15.641 1.00 87.75 164 GLY A O 1
ATOM 1334 N N . ILE A 1 165 ? 4.724 -2.243 -13.942 1.00 91.62 165 ILE A N 1
ATOM 1335 C CA . ILE A 1 165 ? 5.309 -3.065 -12.888 1.00 91.62 165 ILE A CA 1
ATOM 1336 C C . ILE A 1 165 ? 4.246 -3.966 -12.272 1.00 91.62 165 ILE A C 1
ATOM 1338 O O . ILE A 1 165 ? 3.147 -3.519 -11.949 1.00 91.62 165 ILE A O 1
ATOM 1342 N N . SER A 1 166 ? 4.593 -5.233 -12.090 1.00 95.25 166 SER A N 1
ATOM 1343 C CA . SER A 1 166 ? 3.798 -6.182 -11.322 1.00 95.25 166 SER A CA 1
ATOM 1344 C C . SER A 1 166 ? 4.194 -6.079 -9.858 1.00 95.25 166 SER A C 1
ATOM 1346 O O . SER A 1 166 ? 5.384 -6.016 -9.546 1.00 95.25 166 SER A O 1
ATOM 1348 N N . TYR A 1 167 ? 3.220 -6.108 -8.956 1.00 97.06 167 TYR A N 1
ATOM 1349 C CA . TYR A 1 167 ? 3.473 -6.044 -7.519 1.00 97.06 167 TYR A CA 1
ATOM 1350 C C . TYR A 1 167 ? 2.754 -7.147 -6.743 1.00 97.06 167 TYR A C 1
ATOM 1352 O O . TYR A 1 167 ? 1.674 -7.608 -7.114 1.00 97.06 167 TYR A O 1
ATOM 1360 N N . ASN A 1 168 ? 3.369 -7.536 -5.628 1.00 98.12 168 ASN A N 1
ATOM 1361 C CA . ASN A 1 168 ? 2.763 -8.293 -4.541 1.00 98.12 168 ASN A CA 1
ATOM 1362 C C . ASN A 1 168 ? 3.119 -7.587 -3.229 1.00 98.12 168 ASN A C 1
ATOM 1364 O O . ASN A 1 168 ? 4.293 -7.425 -2.894 1.00 98.12 168 ASN A O 1
ATOM 1368 N N . ILE A 1 169 ? 2.106 -7.097 -2.527 1.00 98.50 169 ILE A N 1
ATOM 1369 C CA . ILE A 1 169 ? 2.242 -6.246 -1.350 1.00 98.50 169 ILE A CA 1
ATOM 1370 C C . ILE A 1 169 ? 1.420 -6.873 -0.234 1.00 98.50 169 ILE A C 1
ATOM 1372 O O . ILE A 1 169 ? 0.229 -7.111 -0.399 1.00 98.50 169 ILE A O 1
ATOM 1376 N N . ASN A 1 170 ? 2.052 -7.121 0.906 1.00 98.31 170 ASN A N 1
ATOM 1377 C CA . ASN A 1 170 ? 1.412 -7.644 2.105 1.00 98.31 170 ASN A CA 1
ATOM 1378 C C . ASN A 1 170 ? 1.555 -6.601 3.207 1.00 98.31 170 ASN A C 1
ATOM 1380 O O . ASN A 1 170 ? 2.674 -6.236 3.567 1.00 98.31 170 ASN A O 1
ATOM 1384 N N . LEU A 1 171 ? 0.435 -6.125 3.732 1.00 98.38 171 LEU A N 1
ATOM 1385 C CA . LEU A 1 171 ? 0.354 -5.103 4.763 1.00 98.38 171 LEU A CA 1
ATOM 1386 C C . LEU A 1 171 ? -0.321 -5.713 5.990 1.00 98.38 171 LEU A C 1
ATOM 1388 O O . LEU A 1 171 ? -1.461 -6.164 5.914 1.00 98.38 171 LEU A O 1
ATOM 1392 N N . LEU A 1 172 ? 0.376 -5.723 7.120 1.00 97.69 172 LEU A N 1
ATOM 1393 C CA . LEU A 1 172 ? -0.194 -6.056 8.419 1.00 97.69 172 LEU A CA 1
ATOM 1394 C C . LEU A 1 172 ? -0.378 -4.761 9.200 1.00 97.69 172 LEU A C 1
ATOM 1396 O O . LEU A 1 172 ? 0.590 -4.036 9.444 1.00 97.69 172 LEU A O 1
ATOM 1400 N N . GLY A 1 173 ? -1.611 -4.468 9.594 1.00 96.38 173 GLY A N 1
ATOM 1401 C CA . GLY A 1 173 ? -1.908 -3.168 10.173 1.00 96.38 173 GLY A CA 1
ATOM 1402 C C . GLY A 1 173 ? -3.339 -2.995 10.643 1.00 96.38 173 GLY A C 1
ATOM 1403 O O . GLY A 1 173 ? -4.078 -3.964 10.799 1.00 96.38 173 GLY A O 1
ATOM 1404 N N . ARG A 1 174 ? -3.725 -1.743 10.876 1.00 95.88 174 ARG A N 1
ATOM 1405 C CA . ARG A 1 174 ? -5.069 -1.353 11.307 1.00 95.88 174 ARG A CA 1
ATOM 1406 C C . ARG A 1 174 ? -5.674 -0.346 10.348 1.00 95.88 174 ARG A C 1
ATOM 1408 O O . ARG A 1 174 ? -4.976 0.493 9.781 1.00 95.88 174 ARG A O 1
ATOM 1415 N N . ILE A 1 175 ? -6.992 -0.406 10.226 1.00 96.62 175 ILE A N 1
ATOM 1416 C CA . ILE A 1 175 ? -7.765 0.635 9.560 1.00 96.62 175 ILE A CA 1
ATOM 1417 C C . ILE A 1 175 ? -7.870 1.818 10.516 1.00 96.62 175 ILE A C 1
ATOM 1419 O O . ILE A 1 175 ? -8.255 1.651 11.671 1.00 96.62 175 ILE A O 1
ATOM 1423 N N . VAL A 1 176 ? -7.513 2.999 10.030 1.00 96.00 176 VAL A N 1
ATOM 1424 C CA . VAL A 1 176 ? -7.512 4.242 10.805 1.00 96.00 176 VAL A CA 1
ATOM 1425 C C . VAL A 1 176 ? -8.227 5.336 10.030 1.00 96.00 176 VAL A C 1
ATOM 1427 O O . VAL A 1 176 ? -8.269 5.314 8.796 1.00 96.00 176 VAL A O 1
ATOM 1430 N N . PHE A 1 177 ? -8.756 6.319 10.750 1.00 96.06 177 PHE A N 1
ATOM 1431 C CA . PHE A 1 177 ? -9.412 7.472 10.151 1.00 96.06 177 PHE A CA 1
ATOM 1432 C C . PHE A 1 177 ? -8.732 8.740 10.640 1.00 96.06 177 PHE A C 1
ATOM 1434 O O . PHE A 1 177 ? -8.984 9.190 11.753 1.00 96.06 177 PHE A O 1
ATOM 1441 N N . THR A 1 178 ? -7.868 9.339 9.826 1.00 95.25 178 THR A N 1
ATOM 1442 C CA . THR A 1 178 ? -7.162 10.559 10.230 1.00 95.25 178 THR A CA 1
ATOM 1443 C C . THR A 1 178 ? -7.944 11.814 9.890 1.00 95.25 178 THR A C 1
ATOM 1445 O O . THR A 1 178 ? -8.604 11.878 8.855 1.00 95.25 178 THR A O 1
ATOM 1448 N N . GLY A 1 179 ? -7.867 12.834 10.746 1.00 90.38 179 GLY A N 1
ATOM 1449 C CA . GLY A 1 179 ? -8.464 14.138 10.452 1.00 90.38 179 GLY A CA 1
ATOM 1450 C C . GLY A 1 179 ? -7.845 14.770 9.201 1.00 90.38 179 GLY A C 1
ATOM 1451 O O . GLY A 1 179 ? -6.638 14.662 8.971 1.00 90.38 179 GLY A O 1
ATOM 1452 N N . VAL A 1 180 ? -8.659 15.442 8.384 1.00 82.56 180 VAL A N 1
ATOM 1453 C CA . VAL A 1 180 ? -8.137 16.255 7.275 1.00 82.56 180 VAL A CA 1
ATOM 1454 C C . VAL A 1 180 ? -7.569 17.546 7.863 1.00 82.56 180 VAL A C 1
ATOM 1456 O O . VAL A 1 180 ? -8.322 18.425 8.276 1.00 82.56 180 VAL A O 1
ATOM 1459 N N . VAL A 1 181 ? -6.241 17.675 7.908 1.00 66.31 181 VAL A N 1
ATOM 1460 C CA . VAL A 1 181 ? -5.607 18.968 8.197 1.00 66.31 181 VAL A CA 1
ATOM 1461 C C . VAL A 1 181 ? -5.746 19.828 6.943 1.00 66.31 181 VAL A C 1
ATOM 1463 O O . VAL A 1 181 ? -5.168 19.508 5.905 1.00 66.31 181 VAL A O 1
ATOM 1466 N N . ILE A 1 182 ? -6.552 20.886 7.020 1.00 51.31 182 ILE A N 1
ATOM 1467 C CA . ILE A 1 182 ? -6.583 21.930 5.994 1.00 51.31 182 ILE A CA 1
ATOM 1468 C C . ILE A 1 182 ? -5.328 22.777 6.217 1.00 51.31 182 ILE A C 1
ATOM 1470 O O . ILE A 1 182 ? -5.275 23.557 7.167 1.00 51.31 182 ILE A O 1
ATOM 1474 N N . THR A 1 183 ? -4.305 22.559 5.396 1.00 43.47 183 THR A N 1
ATOM 1475 C CA . THR A 1 183 ? -3.142 23.452 5.265 1.00 43.47 183 THR A CA 1
ATOM 1476 C C . THR A 1 183 ? -3.334 24.384 4.090 1.00 43.47 183 THR A C 1
ATOM 1478 O O . THR A 1 183 ? -3.712 23.854 3.019 1.00 43.47 183 THR A O 1
#

Sequence (183 aa):
MLELTHFSSQHWVITPAALALTEAVPASISDQKWLLVLTGIAATEFTQRGTAFEHSPPTQTLRFLPEIKEPCDYVIGRHGIPKPPGNEGLQYRLGFELENWSLFVTFAHTRNLDADWDQFAIRRWRASPFRYGTDVLSQREVTRIFDGVEVDFTVADQNTRWYGISYNINLLGRIVFTGVVIT